Protein AF-A0A8X6VMI2-F1 (afdb_monomer)

Structure (mmCIF, N/CA/C/O backbone):
data_AF-A0A8X6VMI2-F1
#
_entry.id   AF-A0A8X6VMI2-F1
#
loop_
_atom_site.group_PDB
_atom_site.id
_atom_site.type_symbol
_atom_site.label_atom_id
_atom_site.label_alt_id
_atom_site.label_comp_id
_atom_site.label_asym_id
_atom_site.label_entity_id
_atom_site.label_seq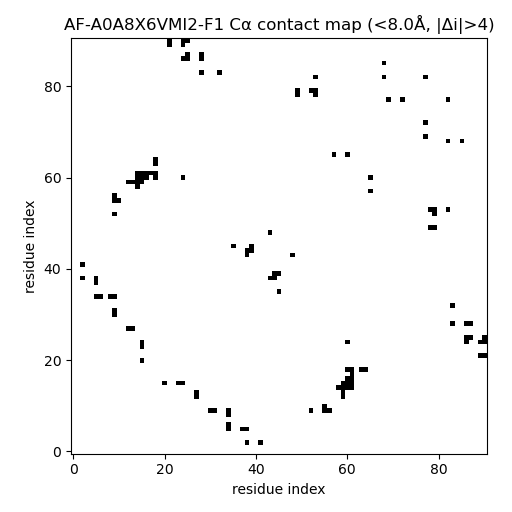_id
_atom_site.pdbx_PDB_ins_code
_atom_site.Cartn_x
_atom_site.Cartn_y
_atom_site.Cartn_z
_atom_site.occupancy
_atom_site.B_iso_or_equiv
_atom_site.auth_seq_id
_atom_site.auth_comp_id
_atom_site.auth_asym_id
_atom_site.auth_atom_id
_atom_site.pdbx_PDB_model_num
ATOM 1 N N . MET A 1 1 ? -16.158 -16.122 6.936 1.00 54.88 1 MET A N 1
ATOM 2 C CA . MET A 1 1 ? -16.547 -14.716 7.184 1.00 54.88 1 MET A CA 1
ATOM 3 C C . MET A 1 1 ? -15.913 -13.872 6.091 1.00 54.88 1 MET A C 1
ATOM 5 O O . MET A 1 1 ? -14.734 -14.078 5.833 1.00 54.88 1 MET A O 1
ATOM 9 N N . LEU A 1 2 ? -16.668 -12.986 5.438 1.00 72.62 2 LEU A N 1
ATOM 10 C CA . LEU A 1 2 ? -16.215 -12.241 4.251 1.00 72.62 2 LEU A CA 1
ATOM 11 C C . LEU A 1 2 ? -14.945 -11.404 4.519 1.00 72.62 2 LEU A C 1
ATOM 13 O O . LEU A 1 2 ? -14.04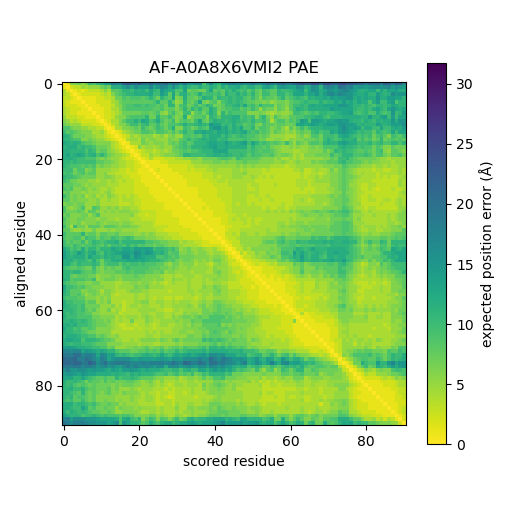1 -11.358 3.693 1.00 72.62 2 LEU A O 1
ATOM 17 N N . ILE A 1 3 ? -14.824 -10.854 5.732 1.00 68.25 3 ILE A N 1
ATOM 18 C CA . ILE A 1 3 ? -13.664 -10.076 6.202 1.00 68.25 3 ILE A CA 1
ATOM 19 C C . ILE A 1 3 ? -12.347 -10.867 6.089 1.00 68.25 3 ILE A C 1
ATOM 21 O O . ILE A 1 3 ? -11.361 -10.340 5.582 1.00 68.25 3 ILE A O 1
ATOM 25 N N . ASN A 1 4 ? -12.327 -12.145 6.490 1.00 68.88 4 ASN A N 1
ATOM 26 C CA . ASN A 1 4 ? -11.108 -12.963 6.424 1.00 68.88 4 ASN A CA 1
ATOM 27 C C . ASN A 1 4 ? -10.649 -13.199 4.984 1.00 68.88 4 ASN A C 1
ATOM 29 O O . ASN A 1 4 ? -9.453 -13.238 4.736 1.00 68.88 4 ASN A O 1
ATOM 33 N N . THR A 1 5 ? -11.574 -13.313 4.028 1.00 76.75 5 THR A N 1
ATOM 34 C CA . THR A 1 5 ? -11.228 -13.453 2.608 1.00 76.75 5 THR A CA 1
ATOM 35 C C . THR A 1 5 ? -10.535 -12.197 2.084 1.00 76.75 5 THR A C 1
ATOM 37 O O . THR A 1 5 ? -9.514 -12.302 1.410 1.00 76.75 5 THR A O 1
ATOM 40 N N . HIS A 1 6 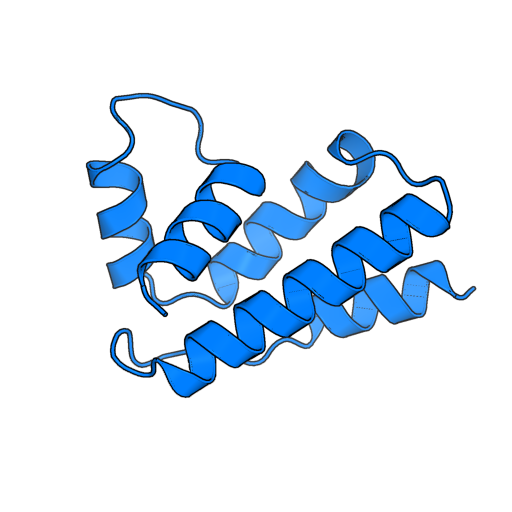? -11.037 -11.013 2.445 1.00 71.69 6 HIS A N 1
ATOM 41 C CA . HIS A 1 6 ? -10.410 -9.745 2.070 1.00 71.69 6 HIS A CA 1
ATOM 42 C C . HIS A 1 6 ? -9.016 -9.583 2.698 1.00 71.69 6 HIS A C 1
ATOM 44 O O . HIS A 1 6 ? -8.063 -9.221 2.008 1.00 71.69 6 HIS A O 1
ATOM 50 N N . LEU A 1 7 ? -8.860 -9.955 3.975 1.00 72.12 7 LEU A N 1
ATOM 51 C CA . LEU A 1 7 ? -7.557 -9.966 4.650 1.00 72.12 7 LEU A CA 1
ATOM 52 C C . LEU A 1 7 ? -6.581 -10.972 4.021 1.00 72.12 7 LEU A C 1
ATOM 54 O O . LEU A 1 7 ? -5.424 -10.636 3.785 1.00 72.12 7 LEU A O 1
ATOM 58 N N . SER A 1 8 ? -7.028 -12.187 3.694 1.00 75.12 8 SER A N 1
ATOM 59 C CA . SER A 1 8 ? -6.193 -13.186 3.015 1.00 75.12 8 SER A CA 1
ATOM 60 C C . SER A 1 8 ? -5.757 -12.736 1.618 1.00 75.12 8 SER A C 1
ATOM 62 O O . SER A 1 8 ? -4.628 -13.008 1.220 1.00 75.12 8 SER A O 1
ATOM 64 N N . ASN A 1 9 ? -6.606 -12.016 0.883 1.00 75.31 9 ASN A N 1
ATOM 65 C CA . ASN A 1 9 ? -6.245 -11.470 -0.427 1.00 75.31 9 ASN A CA 1
ATOM 66 C C . ASN A 1 9 ? -5.181 -10.369 -0.326 1.00 75.31 9 ASN A C 1
ATOM 68 O O . ASN A 1 9 ? -4.287 -10.321 -1.167 1.00 75.31 9 ASN A O 1
ATOM 72 N N . LEU A 1 10 ? -5.242 -9.529 0.715 1.00 72.06 10 LEU A N 1
ATOM 73 C CA . LEU A 1 10 ? -4.191 -8.554 1.029 1.00 72.06 10 LEU A CA 1
ATOM 74 C C . LEU A 1 10 ? -2.877 -9.235 1.442 1.00 72.06 10 LEU A C 1
ATOM 76 O O . LEU A 1 10 ? -1.800 -8.786 1.066 1.00 72.06 10 LEU A O 1
ATOM 80 N N . LEU A 1 11 ? -2.954 -10.343 2.18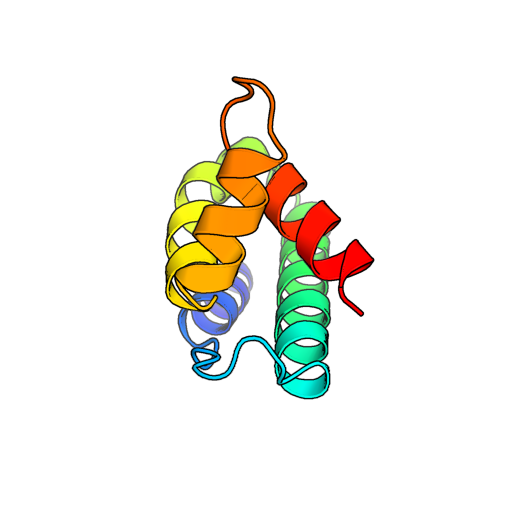0 1.00 68.69 11 LEU A N 1
ATOM 81 C CA . LEU A 1 11 ? -1.779 -11.118 2.596 1.00 68.69 11 LEU A CA 1
ATOM 82 C C . LEU A 1 11 ? -1.088 -11.844 1.430 1.00 68.69 11 LEU A C 1
ATOM 84 O O . LEU A 1 11 ? 0.125 -12.032 1.470 1.00 68.69 11 LEU A O 1
ATOM 88 N N . ASN A 1 12 ? -1.843 -12.226 0.398 1.00 73.12 12 ASN A N 1
ATOM 89 C CA . ASN A 1 12 ? -1.354 -12.962 -0.774 1.00 73.12 12 ASN A CA 1
ATOM 90 C C . ASN A 1 12 ? -0.970 -12.057 -1.957 1.00 73.12 12 ASN A C 1
ATOM 92 O O . ASN A 1 12 ? -0.879 -12.522 -3.098 1.00 73.12 12 ASN A O 1
ATOM 96 N N . LEU A 1 13 ? -0.771 -10.761 -1.715 1.00 74.06 13 LEU A N 1
ATOM 97 C CA . LEU A 1 13 ? -0.233 -9.863 -2.729 1.00 74.06 13 LEU A CA 1
ATOM 98 C C . LEU A 1 13 ? 1.156 -10.352 -3.166 1.00 74.06 13 LEU A C 1
ATOM 100 O O . LEU A 1 13 ? 1.913 -10.921 -2.380 1.00 74.06 13 LEU A O 1
ATOM 104 N N . THR A 1 14 ? 1.442 -10.219 -4.459 1.00 73.06 14 THR A N 1
ATOM 105 C CA . THR A 1 14 ? 2.713 -10.661 -5.032 1.00 73.06 14 THR A CA 1
ATOM 106 C C . THR A 1 14 ? 3.744 -9.552 -4.838 1.00 73.06 14 THR A C 1
ATOM 108 O O . THR A 1 14 ? 3.456 -8.426 -5.249 1.00 73.06 14 THR A O 1
ATOM 111 N N . PRO A 1 15 ? 4.927 -9.843 -4.266 1.00 74.94 15 PRO A N 1
ATOM 112 C CA . PRO A 1 15 ? 5.926 -8.812 -4.043 1.00 74.94 15 PRO A CA 1
ATOM 113 C C . PRO A 1 15 ? 6.446 -8.287 -5.371 1.00 74.94 15 PRO A C 1
ATOM 115 O O . PRO A 1 15 ? 6.870 -9.064 -6.234 1.00 74.94 15 PRO A O 1
ATOM 118 N N . ILE A 1 16 ? 6.458 -6.971 -5.514 1.00 80.12 16 ILE A N 1
ATOM 119 C CA . ILE A 1 16 ? 7.093 -6.301 -6.636 1.00 80.12 16 ILE A CA 1
ATOM 120 C C . ILE A 1 16 ? 8.579 -6.217 -6.307 1.00 80.12 16 ILE A C 1
ATOM 122 O O . ILE A 1 16 ? 8.974 -5.746 -5.244 1.00 80.12 16 ILE A O 1
ATOM 126 N N . ARG A 1 17 ? 9.414 -6.727 -7.212 1.00 75.81 17 ARG A N 1
ATOM 127 C CA . ARG A 1 17 ? 10.878 -6.739 -7.045 1.00 75.81 17 ARG A CA 1
ATOM 128 C C . ARG A 1 17 ? 11.586 -5.690 -7.887 1.00 75.81 17 ARG A C 1
ATOM 130 O O . ARG A 1 17 ? 12.743 -5.396 -7.629 1.00 75.81 17 ARG A O 1
ATOM 137 N N . ASN A 1 18 ? 10.912 -5.170 -8.908 1.00 78.25 18 ASN A N 1
ATOM 138 C CA . ASN A 1 18 ? 11.447 -4.134 -9.772 1.00 78.25 18 ASN A CA 1
ATOM 139 C C . ASN A 1 18 ? 10.723 -2.812 -9.466 1.00 78.25 18 ASN A C 1
ATOM 141 O O . ASN A 1 18 ? 9.523 -2.736 -9.722 1.00 78.25 18 ASN A O 1
ATOM 145 N N . PRO A 1 19 ? 11.413 -1.774 -8.965 1.00 73.94 19 PRO A N 1
ATOM 146 C CA . PRO A 1 19 ? 10.799 -0.475 -8.680 1.00 73.94 19 PRO A CA 1
ATOM 147 C C . PRO A 1 19 ? 10.270 0.241 -9.930 1.00 73.94 19 PRO A C 1
ATOM 149 O O . PRO A 1 19 ? 9.431 1.118 -9.813 1.00 73.94 19 PRO A O 1
ATOM 152 N N . THR A 1 20 ? 10.703 -0.167 -11.126 1.00 78.62 20 THR A N 1
ATOM 153 C CA . THR A 1 20 ? 10.208 0.374 -12.405 1.00 78.62 20 THR A CA 1
ATOM 154 C C . THR A 1 20 ? 9.044 -0.427 -12.999 1.00 78.62 20 THR A C 1
ATOM 156 O O . THR A 1 20 ? 8.584 -0.128 -14.100 1.00 78.62 20 THR A O 1
ATOM 159 N N . ASP A 1 21 ? 8.554 -1.462 -12.306 1.00 82.00 21 ASP A N 1
ATOM 160 C CA . ASP A 1 21 ? 7.371 -2.217 -12.729 1.00 82.00 21 ASP A CA 1
ATOM 161 C C . ASP A 1 21 ? 6.085 -1.448 -12.392 1.00 82.00 21 ASP A C 1
ATOM 163 O O . ASP A 1 21 ? 5.358 -1.777 -11.454 1.00 82.00 21 ASP A O 1
ATOM 167 N N . ILE A 1 22 ? 5.806 -0.412 -13.187 1.00 81.69 22 ILE A N 1
ATOM 168 C CA . ILE A 1 22 ? 4.625 0.455 -13.050 1.00 81.69 22 ILE A CA 1
ATOM 169 C C . ILE A 1 22 ? 3.330 -0.371 -13.101 1.00 81.69 22 ILE A C 1
ATOM 171 O O . ILE A 1 22 ? 2.380 -0.102 -12.369 1.00 81.69 22 ILE A O 1
ATOM 175 N N . VAL A 1 23 ? 3.287 -1.427 -13.922 1.00 83.50 23 VAL A N 1
ATOM 176 C CA . VAL A 1 23 ? 2.117 -2.315 -14.026 1.00 83.50 23 VAL A CA 1
ATOM 177 C C . VAL A 1 23 ? 1.926 -3.112 -12.736 1.00 83.50 23 VAL A C 1
ATOM 179 O O . VAL A 1 23 ? 0.802 -3.230 -12.243 1.00 83.50 23 VAL A O 1
ATOM 182 N N . GLY A 1 24 ? 3.008 -3.644 -12.166 1.00 83.75 24 GLY A N 1
ATOM 183 C CA . GLY A 1 24 ? 3.003 -4.285 -10.854 1.00 83.75 24 GLY A CA 1
ATOM 184 C C . GLY A 1 24 ? 2.523 -3.335 -9.758 1.00 83.75 24 GLY A C 1
ATOM 185 O O . GLY A 1 24 ? 1.608 -3.686 -9.010 1.00 83.75 24 GLY A O 1
ATOM 186 N N . LEU A 1 25 ? 3.083 -2.121 -9.706 1.00 82.31 25 LEU A N 1
ATOM 187 C CA . LEU A 1 25 ? 2.741 -1.092 -8.715 1.00 82.31 25 LEU A CA 1
ATOM 188 C C . LEU A 1 25 ? 1.272 -0.688 -8.816 1.00 82.31 25 LEU A C 1
ATOM 190 O O . LEU A 1 25 ? 0.570 -0.662 -7.804 1.00 82.31 25 LEU A O 1
ATOM 194 N N . LYS A 1 26 ? 0.775 -0.498 -10.041 1.00 83.94 26 LYS A N 1
ATOM 195 C CA . LYS A 1 26 ? -0.637 -0.230 -10.302 1.00 83.94 26 LYS A CA 1
ATOM 196 C C . LYS A 1 26 ? -1.544 -1.348 -9.809 1.00 83.94 26 LYS A C 1
ATOM 198 O O . LYS A 1 26 ? -2.510 -1.087 -9.102 1.00 83.94 26 LYS A O 1
ATOM 203 N N . ASN A 1 27 ? -1.221 -2.598 -10.131 1.00 85.00 27 ASN A N 1
ATOM 204 C CA . ASN A 1 27 ? -2.014 -3.741 -9.682 1.00 85.00 27 ASN A CA 1
ATOM 205 C C . ASN A 1 27 ? -2.007 -3.893 -8.155 1.00 85.00 27 ASN A C 1
ATOM 207 O O . ASN A 1 27 ? -3.015 -4.304 -7.572 1.00 85.00 27 ASN A O 1
ATOM 211 N N . LEU A 1 28 ? -0.881 -3.584 -7.504 1.00 83.69 28 LEU A N 1
ATOM 212 C CA . LEU A 1 28 ? -0.768 -3.582 -6.048 1.00 83.69 28 LEU A CA 1
ATOM 213 C C . LEU A 1 28 ? -1.661 -2.501 -5.433 1.00 83.69 28 LEU A C 1
ATOM 215 O O . LEU A 1 28 ? -2.429 -2.811 -4.521 1.00 83.69 28 LEU A O 1
ATOM 219 N N . TYR A 1 29 ? -1.603 -1.278 -5.965 1.00 84.50 29 TYR A N 1
ATOM 220 C CA . TYR A 1 29 ? -2.451 -0.166 -5.543 1.00 84.50 29 TYR A CA 1
ATOM 221 C C . TYR A 1 29 ? -3.939 -0.481 -5.733 1.00 84.50 29 TYR A C 1
ATOM 223 O O . TYR A 1 29 ? -4.694 -0.457 -4.763 1.00 84.50 29 TYR A O 1
ATOM 231 N N . ASP A 1 30 ? -4.350 -0.865 -6.947 1.00 85.56 30 ASP A N 1
ATOM 232 C CA . ASP A 1 30 ? -5.751 -1.134 -7.290 1.00 85.56 30 ASP A CA 1
ATOM 233 C C . ASP A 1 30 ? -6.332 -2.245 -6.391 1.00 85.56 30 ASP A C 1
ATOM 235 O O . ASP A 1 30 ? -7.469 -2.163 -5.912 1.00 85.56 30 ASP A O 1
ATOM 239 N N . ARG A 1 31 ? -5.539 -3.289 -6.098 1.00 84.19 31 ARG A N 1
ATOM 240 C CA . ARG A 1 31 ? -5.937 -4.343 -5.155 1.00 84.19 31 ARG A CA 1
ATOM 241 C C . ARG A 1 31 ? -6.022 -3.830 -3.724 1.00 84.19 31 ARG A C 1
ATOM 243 O O . ARG A 1 31 ? -7.024 -4.107 -3.070 1.00 84.19 31 ARG A O 1
ATOM 250 N N . ALA A 1 32 ? -5.007 -3.126 -3.228 1.00 82.81 32 ALA A N 1
ATOM 251 C CA . ALA A 1 32 ? -5.008 -2.596 -1.866 1.00 82.81 32 ALA A CA 1
ATOM 252 C C . ALA A 1 32 ? -6.219 -1.679 -1.638 1.00 82.81 32 ALA A C 1
ATOM 254 O O . ALA A 1 32 ? -6.972 -1.880 -0.685 1.00 82.81 32 ALA A O 1
ATOM 255 N N . GLU A 1 33 ? -6.471 -0.758 -2.568 1.00 84.50 33 GLU A N 1
ATOM 256 C CA . GLU A 1 33 ? -7.595 0.171 -2.522 1.00 84.50 33 GLU A CA 1
ATOM 257 C C . GLU A 1 33 ? -8.948 -0.560 -2.546 1.00 84.50 33 GLU A C 1
ATOM 259 O O . GLU A 1 33 ? -9.824 -0.278 -1.725 1.00 84.50 33 GLU A O 1
ATOM 264 N N . MET A 1 34 ? -9.117 -1.556 -3.425 1.00 85.75 34 MET A N 1
ATOM 265 C CA . MET A 1 34 ? -10.343 -2.360 -3.487 1.00 85.75 34 MET A CA 1
ATOM 266 C C . MET A 1 34 ? -10.640 -3.063 -2.157 1.00 85.75 34 MET A C 1
ATOM 268 O O . MET A 1 34 ? -11.791 -3.086 -1.707 1.00 85.75 34 MET A O 1
ATOM 272 N N . GLN A 1 35 ? -9.627 -3.666 -1.530 1.00 78.56 35 GLN A N 1
ATOM 273 C CA . GLN A 1 35 ? -9.824 -4.385 -0.273 1.00 78.56 35 GLN A CA 1
ATOM 274 C C . GLN A 1 35 ? -10.080 -3.418 0.892 1.00 78.56 35 GLN A C 1
ATOM 276 O O . GLN A 1 35 ? -10.954 -3.698 1.708 1.00 78.56 35 GLN A O 1
ATOM 281 N N . ILE A 1 36 ? -9.400 -2.268 0.936 1.00 82.06 36 ILE A N 1
ATOM 282 C CA . ILE A 1 36 ? -9.633 -1.214 1.937 1.00 82.06 36 ILE A CA 1
ATOM 283 C C . ILE A 1 36 ? -11.069 -0.690 1.842 1.00 82.06 36 ILE A C 1
ATOM 285 O O . ILE A 1 36 ? -11.800 -0.759 2.828 1.00 82.06 36 ILE A O 1
ATOM 289 N N . ARG A 1 37 ? -11.527 -0.296 0.647 1.00 84.81 37 ARG A N 1
ATOM 290 C CA . ARG A 1 37 ? -12.917 0.146 0.430 1.00 84.81 37 ARG A CA 1
ATOM 291 C C . ARG A 1 37 ? -13.931 -0.930 0.824 1.00 84.81 37 ARG A C 1
ATOM 293 O O . ARG A 1 37 ? -14.962 -0.626 1.416 1.00 84.81 37 ARG A O 1
ATOM 300 N N . SER A 1 38 ? -13.642 -2.200 0.531 1.00 83.94 38 SER A N 1
ATOM 301 C CA . SER A 1 38 ? -14.513 -3.317 0.929 1.00 83.94 38 SER A CA 1
ATOM 302 C C . SER A 1 38 ? -14.606 -3.456 2.453 1.00 83.94 38 SER A C 1
ATOM 304 O O . SER A 1 38 ? -15.691 -3.689 2.980 1.00 83.94 38 SER A O 1
ATOM 306 N N . LEU A 1 39 ? -13.493 -3.289 3.175 1.00 82.31 39 LEU A N 1
ATOM 307 C CA . LEU A 1 39 ? -13.467 -3.314 4.641 1.00 82.31 39 LEU A CA 1
ATOM 308 C C . LEU A 1 39 ? -14.234 -2.131 5.248 1.00 82.31 39 LEU A C 1
ATOM 310 O O . LEU A 1 39 ? -14.986 -2.327 6.203 1.00 82.31 39 LEU A O 1
ATOM 314 N N . GLU A 1 40 ? -14.108 -0.938 4.667 1.00 83.38 40 GLU A N 1
ATOM 315 C CA . GLU A 1 40 ? -14.855 0.253 5.090 1.00 83.38 40 GLU A CA 1
ATOM 316 C C . GLU A 1 40 ? -16.367 0.082 4.897 1.00 83.38 40 GLU A C 1
ATOM 318 O O . GLU A 1 40 ? -17.139 0.374 5.811 1.00 83.38 40 GLU A O 1
ATOM 323 N N . ILE A 1 41 ? -16.801 -0.470 3.756 1.00 84.88 41 ILE A N 1
ATOM 324 C CA . ILE A 1 41 ? -18.215 -0.797 3.487 1.00 84.88 41 ILE A CA 1
ATOM 325 C C . ILE A 1 41 ? -18.757 -1.803 4.513 1.00 84.88 41 ILE A C 1
ATOM 327 O O . ILE A 1 41 ? -19.918 -1.725 4.913 1.00 84.88 41 ILE A O 1
ATOM 331 N N . LEU A 1 42 ? -17.916 -2.731 4.977 1.00 83.44 42 LEU A N 1
ATOM 332 C CA . LEU A 1 42 ? -18.256 -3.693 6.029 1.00 83.44 42 LEU A CA 1
ATOM 333 C C . LEU A 1 42 ? -18.235 -3.082 7.444 1.00 83.44 42 LEU A C 1
ATOM 335 O O . LEU A 1 42 ? -18.461 -3.798 8.420 1.00 83.44 42 LEU A O 1
ATOM 339 N N . GLY A 1 43 ? -17.987 -1.775 7.569 1.00 80.44 43 GLY A N 1
ATOM 340 C CA . GLY A 1 43 ? -17.990 -1.038 8.832 1.00 80.44 43 GLY A CA 1
ATOM 341 C C . GLY A 1 43 ? -16.695 -1.162 9.636 1.00 80.44 43 GLY A C 1
ATOM 342 O O . GLY A 1 43 ? -16.664 -0.780 10.808 1.00 80.44 43 GLY A O 1
ATOM 343 N N . VAL A 1 44 ? -15.622 -1.692 9.042 1.00 80.44 44 VAL A N 1
ATOM 344 C CA . VAL A 1 44 ? -14.314 -1.767 9.697 1.00 80.44 44 VAL A CA 1
ATOM 345 C C . VAL A 1 44 ? -13.627 -0.408 9.574 1.00 80.44 44 VAL A C 1
ATOM 347 O O . VAL A 1 44 ? -13.457 0.115 8.478 1.00 80.44 44 VAL A O 1
ATOM 350 N N . LYS A 1 45 ? -13.226 0.184 10.702 1.00 76.88 45 LYS A N 1
ATOM 351 C CA . LYS A 1 45 ? -12.550 1.490 10.709 1.00 76.88 45 LYS A CA 1
ATOM 352 C C . LYS A 1 45 ? -11.099 1.366 10.238 1.00 76.88 45 LYS A C 1
ATOM 354 O O 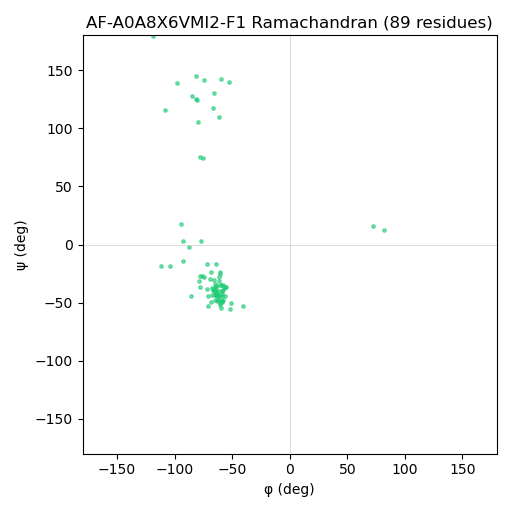. LYS A 1 45 ? -10.400 0.460 10.685 1.00 76.88 45 LYS A O 1
ATOM 359 N N . GLY A 1 46 ? -10.632 2.355 9.470 1.00 69.62 46 GLY A N 1
ATOM 360 C CA . GLY A 1 46 ? -9.245 2.505 9.000 1.00 69.62 46 GLY A CA 1
ATOM 361 C C . GLY A 1 46 ? -8.180 2.167 10.038 1.00 69.62 46 GLY A C 1
ATOM 362 O O . GLY A 1 46 ? -7.355 1.280 9.834 1.00 69.62 46 GLY A O 1
ATOM 363 N N . GLY A 1 47 ? -8.265 2.787 11.216 1.00 72.50 47 GLY A N 1
ATOM 364 C CA . GLY A 1 47 ? -7.306 2.548 12.298 1.00 72.50 47 GLY A CA 1
ATOM 365 C C . GLY A 1 47 ? -7.251 1.100 12.807 1.00 72.50 47 GLY A C 1
ATOM 366 O O . GLY A 1 47 ? -6.224 0.683 13.332 1.00 72.50 47 GLY A O 1
ATOM 367 N N . SER A 1 48 ? -8.316 0.307 12.638 1.00 72.56 48 SER A N 1
ATOM 368 C CA . SER A 1 48 ? -8.365 -1.087 13.099 1.00 72.56 48 SER A CA 1
ATOM 369 C C . SER A 1 48 ? -7.574 -2.046 12.209 1.00 72.56 48 SER A C 1
ATOM 371 O O . SER A 1 48 ? -7.112 -3.071 12.707 1.00 72.56 48 SER A O 1
ATOM 373 N N . TYR A 1 49 ? -7.405 -1.734 10.920 1.00 75.56 49 TYR A N 1
ATOM 374 C CA . TYR A 1 49 ? -6.614 -2.553 9.997 1.00 75.56 49 TYR A CA 1
ATOM 375 C C . TYR A 1 49 ? -5.322 -1.881 9.532 1.00 75.56 49 TYR A C 1
ATOM 377 O O . TYR A 1 49 ? -4.434 -2.610 9.102 1.00 75.56 49 TYR A O 1
ATOM 385 N N . SER A 1 50 ? -5.159 -0.556 9.647 1.00 75.56 50 SER A N 1
ATOM 386 C CA . SER A 1 50 ? -3.925 0.138 9.236 1.00 75.56 50 SER A CA 1
ATOM 387 C C . SER A 1 50 ? -2.679 -0.502 9.839 1.00 75.56 50 SER A C 1
ATOM 389 O O . SER A 1 50 ? -1.789 -0.909 9.103 1.00 75.56 50 SER A O 1
ATOM 391 N N . ASN A 1 51 ? -2.658 -0.732 11.155 1.00 76.75 51 ASN A N 1
ATOM 392 C CA . ASN A 1 51 ? -1.500 -1.336 11.829 1.00 76.75 51 ASN A CA 1
ATOM 393 C C . ASN A 1 51 ? -1.161 -2.750 11.326 1.00 76.75 51 ASN A C 1
ATOM 395 O O . ASN A 1 51 ? -0.016 -3.185 11.429 1.00 76.75 51 ASN A O 1
ATOM 399 N N . LEU A 1 52 ? -2.146 -3.474 10.786 1.00 77.62 52 LEU A N 1
ATOM 400 C CA . LEU A 1 52 ? -1.944 -4.794 10.195 1.00 77.62 52 LEU A CA 1
ATOM 401 C C . LEU A 1 52 ? -1.512 -4.689 8.726 1.00 77.62 52 LEU A C 1
ATOM 403 O O . LEU A 1 52 ? -0.604 -5.399 8.306 1.00 77.62 52 LEU A O 1
ATOM 407 N N . LEU A 1 53 ? -2.155 -3.819 7.943 1.00 77.25 53 LEU A N 1
ATOM 408 C CA . LEU A 1 53 ? -1.956 -3.714 6.498 1.00 77.25 53 LEU A CA 1
ATOM 409 C C . LEU A 1 53 ? -0.686 -2.967 6.111 1.00 77.25 53 LEU A C 1
ATOM 411 O O . LEU A 1 53 ? -0.036 -3.383 5.155 1.00 77.25 53 LEU A O 1
ATOM 415 N N . THR A 1 54 ? -0.299 -1.927 6.852 1.00 80.75 54 THR A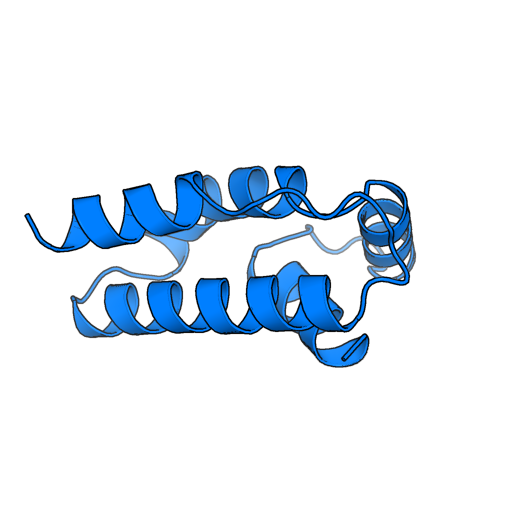 N 1
ATOM 416 C CA . THR A 1 54 ? 0.930 -1.161 6.595 1.00 80.75 54 THR A CA 1
ATOM 417 C C . THR A 1 54 ? 2.160 -2.071 6.472 1.00 80.75 54 THR A C 1
ATOM 419 O O . THR A 1 54 ? 2.791 -2.059 5.414 1.00 80.75 54 THR A O 1
ATOM 422 N N . PRO A 1 55 ? 2.498 -2.936 7.455 1.00 81.06 55 PRO A N 1
ATOM 423 C CA . PRO A 1 55 ? 3.663 -3.813 7.335 1.00 81.06 55 PRO A CA 1
ATOM 424 C C . PRO A 1 55 ? 3.504 -4.905 6.267 1.00 81.06 55 PRO A C 1
ATOM 426 O O . PRO A 1 55 ? 4.509 -5.418 5.778 1.00 81.06 55 PRO A O 1
ATOM 429 N N . ILE A 1 56 ? 2.276 -5.290 5.901 1.00 80.75 56 ILE A N 1
ATOM 430 C CA . ILE A 1 56 ? 2.036 -6.261 4.823 1.00 80.75 56 ILE A CA 1
ATOM 431 C C . ILE A 1 56 ? 2.355 -5.618 3.482 1.00 80.75 56 ILE A C 1
ATOM 433 O O . ILE A 1 56 ? 3.153 -6.172 2.736 1.00 80.75 56 ILE A O 1
ATOM 437 N N . LEU A 1 57 ? 1.773 -4.454 3.192 1.00 79.06 57 LEU A N 1
ATOM 438 C CA . LEU A 1 57 ? 1.983 -3.749 1.931 1.00 79.06 57 LEU A CA 1
ATOM 439 C C . LEU A 1 57 ? 3.433 -3.290 1.782 1.00 79.06 57 LEU A C 1
ATOM 441 O O . LEU A 1 57 ? 4.000 -3.458 0.709 1.00 79.06 57 LEU A O 1
ATOM 445 N N . LEU A 1 58 ? 4.075 -2.844 2.866 1.00 81.12 58 LEU A N 1
ATOM 446 C CA . LEU A 1 58 ? 5.511 -2.556 2.877 1.00 81.12 58 LEU A CA 1
ATOM 447 C C . LEU A 1 58 ? 6.362 -3.754 2.435 1.00 81.12 58 LEU A C 1
ATOM 449 O O . LEU A 1 58 ? 7.342 -3.577 1.730 1.00 81.12 58 LEU A O 1
ATOM 453 N N . LYS A 1 59 ? 5.995 -4.993 2.781 1.00 81.38 59 LYS A N 1
ATOM 454 C CA . LYS A 1 59 ? 6.734 -6.182 2.313 1.00 81.38 59 LYS A CA 1
ATOM 455 C C . LYS A 1 59 ? 6.532 -6.488 0.827 1.00 81.38 59 LYS A C 1
ATOM 457 O O . LYS A 1 59 ? 7.285 -7.286 0.275 1.00 81.38 59 LYS A O 1
ATOM 462 N N . GLN A 1 60 ? 5.504 -5.914 0.206 1.00 81.75 60 GLN A N 1
ATOM 463 C CA . GLN A 1 60 ? 5.193 -6.113 -1.210 1.00 81.75 60 GLN A CA 1
ATOM 464 C C . GLN A 1 60 ? 5.836 -5.059 -2.108 1.00 81.75 60 GLN A C 1
ATOM 466 O O . GLN A 1 60 ? 5.876 -5.248 -3.322 1.00 81.75 60 GLN A O 1
ATOM 471 N N . VAL A 1 61 ? 6.321 -3.962 -1.525 1.00 82.12 61 VAL A N 1
ATOM 472 C CA . VAL A 1 61 ? 6.952 -2.854 -2.239 1.00 82.12 61 VAL A CA 1
ATOM 473 C C . VAL A 1 61 ? 8.480 -3.013 -2.178 1.00 82.12 61 VAL A C 1
ATOM 475 O O . VAL A 1 61 ? 9.013 -3.378 -1.126 1.00 82.12 61 VAL A O 1
ATOM 478 N N . PRO A 1 62 ? 9.209 -2.745 -3.277 1.00 83.69 62 PRO A N 1
ATOM 479 C CA . PRO A 1 62 ? 10.665 -2.697 -3.282 1.00 83.69 62 PRO A CA 1
ATOM 480 C C . PRO A 1 62 ? 11.210 -1.757 -2.206 1.00 83.69 62 PRO A C 1
ATOM 482 O O . PRO A 1 62 ? 10.690 -0.659 -1.995 1.00 83.69 62 PRO A O 1
ATOM 485 N N . SER A 1 63 ? 12.290 -2.168 -1.544 1.00 81.62 63 SER A N 1
ATOM 486 C CA . SER A 1 63 ? 12.911 -1.369 -0.483 1.00 81.62 63 SER A CA 1
ATOM 487 C C . SER A 1 63 ? 13.418 -0.019 -0.989 1.00 81.62 63 SER A C 1
ATOM 489 O O . SER A 1 63 ? 13.413 0.948 -0.235 1.00 81.62 63 SER A O 1
ATOM 491 N N . GLU A 1 64 ? 13.789 0.072 -2.265 1.00 83.62 64 GLU A N 1
ATOM 492 C CA . GLU A 1 64 ? 14.181 1.308 -2.940 1.00 83.62 64 GLU A CA 1
ATOM 493 C C . GLU A 1 64 ? 13.060 2.35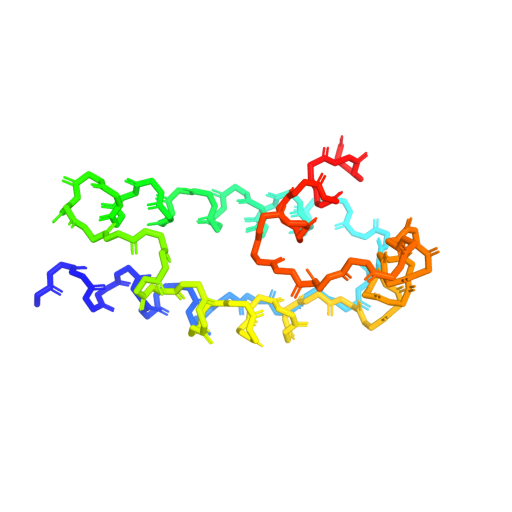5 -2.902 1.00 83.62 64 GLU A C 1
ATOM 495 O O . GLU A 1 64 ? 13.297 3.477 -2.462 1.00 83.62 64 GLU A O 1
ATOM 500 N N . LEU A 1 65 ? 11.829 1.970 -3.260 1.00 81.94 65 LEU A N 1
ATOM 501 C CA . LEU A 1 65 ? 10.673 2.871 -3.215 1.00 81.94 65 LEU A CA 1
ATOM 502 C C . LEU A 1 65 ? 10.335 3.260 -1.774 1.00 81.94 65 LEU A C 1
ATOM 504 O O . LEU A 1 65 ? 10.045 4.414 -1.489 1.00 81.94 65 LEU A O 1
ATOM 508 N N . ILE A 1 66 ? 10.441 2.325 -0.825 1.00 82.06 66 ILE A N 1
ATOM 509 C CA . ILE A 1 66 ? 10.220 2.620 0.601 1.00 82.06 66 ILE A CA 1
ATOM 510 C C . ILE A 1 66 ? 11.226 3.661 1.107 1.00 82.06 66 ILE A C 1
ATOM 512 O O . ILE A 1 66 ? 10.865 4.549 1.881 1.00 82.06 66 ILE A O 1
ATOM 516 N N . LEU A 1 67 ? 12.486 3.573 0.676 1.00 83.56 67 LEU A N 1
ATOM 517 C CA . LEU A 1 67 ? 13.509 4.565 1.004 1.00 83.56 67 LEU A CA 1
ATOM 518 C C . LEU A 1 67 ? 13.198 5.926 0.373 1.00 83.56 67 LEU A C 1
ATOM 520 O O . LEU A 1 67 ? 13.394 6.947 1.030 1.00 83.56 67 LEU A O 1
ATOM 524 N N . GLU A 1 68 ? 12.695 5.962 -0.861 1.00 83.38 68 GLU A N 1
ATOM 525 C CA . GLU A 1 68 ? 12.255 7.203 -1.507 1.00 83.38 68 GLU A CA 1
ATOM 526 C C . GLU A 1 68 ? 11.082 7.851 -0.767 1.00 83.38 68 GLU A C 1
ATOM 528 O O . GLU A 1 68 ? 11.143 9.048 -0.474 1.00 83.38 68 GLU A O 1
ATOM 533 N N . ILE A 1 69 ? 10.081 7.066 -0.349 1.00 78.94 69 ILE A N 1
ATOM 534 C CA . ILE A 1 69 ? 8.954 7.587 0.435 1.00 78.94 69 ILE A CA 1
ATOM 535 C C . ILE A 1 69 ? 9.442 8.176 1.754 1.00 78.94 69 ILE A C 1
ATOM 537 O O . ILE A 1 69 ? 9.128 9.324 2.062 1.00 78.94 69 ILE A O 1
ATOM 541 N N . ASN A 1 70 ? 10.256 7.431 2.506 1.00 80.25 70 ASN A N 1
ATOM 542 C CA . ASN A 1 70 ? 10.793 7.899 3.785 1.00 80.25 70 ASN A CA 1
ATOM 543 C C . ASN A 1 70 ? 11.660 9.158 3.631 1.00 80.25 70 ASN A C 1
ATOM 545 O O . ASN A 1 70 ? 11.684 9.991 4.526 1.00 80.25 70 ASN A O 1
ATOM 549 N N . ARG A 1 71 ? 12.359 9.335 2.501 1.00 81.81 71 ARG A N 1
ATOM 550 C CA . ARG A 1 71 ? 13.110 10.572 2.216 1.00 81.81 71 ARG A CA 1
ATOM 551 C C . ARG A 1 71 ? 12.203 11.743 1.836 1.00 81.81 71 ARG A C 1
ATOM 553 O O . ARG A 1 71 ? 12.593 12.891 2.039 1.00 81.81 71 ARG A O 1
ATOM 560 N N . SER A 1 72 ? 11.038 11.465 1.252 1.00 75.56 72 SER A N 1
ATOM 561 C CA . SER A 1 72 ? 10.047 12.476 0.863 1.00 75.56 72 SER A CA 1
ATOM 562 C C . SER A 1 72 ? 9.205 12.972 2.048 1.00 75.56 72 SER A C 1
ATOM 564 O O . SER A 1 72 ? 8.825 14.143 2.090 1.00 75.56 72 SER A O 1
ATOM 566 N N . GLN A 1 73 ? 8.966 12.104 3.034 1.00 73.00 73 GLN A N 1
ATOM 567 C CA . GLN A 1 73 ? 8.248 12.406 4.268 1.00 73.00 73 GLN A CA 1
ATOM 568 C C . GLN A 1 73 ? 9.210 13.122 5.229 1.00 73.00 73 GLN A C 1
ATOM 570 O O . GLN A 1 73 ? 10.124 12.521 5.788 1.00 73.00 73 GLN A O 1
ATOM 575 N N . LYS A 1 74 ? 9.049 14.439 5.391 1.00 64.69 74 LYS A N 1
ATOM 576 C CA . LYS A 1 74 ? 9.864 15.263 6.302 1.00 64.69 74 LYS A CA 1
ATOM 577 C C . LYS A 1 74 ? 9.447 15.026 7.762 1.00 64.69 74 LYS A C 1
ATOM 579 O O . LYS A 1 74 ? 8.784 15.878 8.342 1.00 64.69 74 LYS A O 1
ATOM 584 N N . ASP A 1 75 ? 9.824 13.876 8.316 1.00 61.00 75 ASP A N 1
ATOM 585 C CA . ASP A 1 75 ? 9.586 13.461 9.711 1.00 61.00 75 ASP A CA 1
ATOM 586 C C . ASP A 1 75 ? 8.131 13.083 10.076 1.00 61.00 75 ASP A C 1
ATOM 588 O O . ASP A 1 75 ? 7.800 12.971 11.257 1.00 61.00 75 ASP A O 1
ATOM 592 N N . GLU A 1 76 ? 7.258 12.844 9.091 1.00 65.50 76 GLU A N 1
ATOM 593 C CA . GLU A 1 76 ? 5.925 12.268 9.336 1.00 65.50 76 GLU A CA 1
ATOM 594 C C . GLU A 1 76 ? 5.990 10.738 9.474 1.00 65.50 76 GLU A C 1
ATOM 596 O O . GLU A 1 76 ? 6.811 10.065 8.845 1.00 65.50 76 GLU A O 1
ATOM 601 N N . GLU A 1 77 ? 5.137 10.184 10.341 1.00 67.81 77 GLU A N 1
ATOM 602 C CA . GLU A 1 77 ? 5.053 8.742 10.561 1.00 67.81 77 GLU A CA 1
ATOM 603 C C . GLU A 1 77 ? 4.519 8.067 9.293 1.00 67.81 77 GLU A C 1
ATOM 605 O O . GLU A 1 77 ? 3.395 8.325 8.862 1.00 67.81 77 GLU A O 1
ATOM 610 N N . PHE A 1 78 ? 5.336 7.200 8.692 1.00 72.44 78 PHE A N 1
ATOM 611 C CA . PHE A 1 78 ? 4.945 6.445 7.510 1.00 72.44 78 PHE A CA 1
ATOM 612 C C . PHE A 1 78 ? 3.745 5.546 7.841 1.00 72.44 78 PHE A C 1
ATOM 614 O O . PHE A 1 78 ? 3.873 4.548 8.558 1.00 72.44 78 PHE A O 1
ATOM 621 N N . ASP A 1 79 ? 2.580 5.882 7.294 1.00 76.38 79 ASP A N 1
ATOM 622 C CA . ASP A 1 79 ? 1.338 5.150 7.506 1.00 76.38 79 ASP A CA 1
ATOM 623 C C . ASP A 1 79 ? 0.766 4.567 6.200 1.00 76.38 79 ASP A C 1
ATOM 625 O O . ASP A 1 79 ? 1.324 4.689 5.105 1.00 76.38 79 ASP A O 1
ATOM 629 N N . LEU A 1 80 ? -0.367 3.870 6.322 1.00 80.12 80 LEU A N 1
ATOM 630 C CA . LEU A 1 80 ? -1.050 3.266 5.179 1.00 80.12 80 LEU A CA 1
ATOM 631 C C . LEU A 1 80 ? -1.468 4.314 4.133 1.00 80.12 80 LEU A C 1
ATOM 633 O O . LEU A 1 80 ? -1.445 4.021 2.938 1.00 80.12 80 LEU A O 1
ATOM 637 N N . SER A 1 81 ? -1.845 5.518 4.568 1.00 79.81 81 SER A N 1
ATOM 638 C CA . SER A 1 81 ? -2.272 6.592 3.670 1.00 79.81 81 SER A CA 1
ATOM 639 C C . SER A 1 81 ? -1.093 7.146 2.879 1.00 79.81 81 SER A C 1
ATOM 641 O O . SER A 1 81 ? -1.209 7.297 1.665 1.00 79.81 81 SER A O 1
ATOM 643 N N . ALA A 1 82 ? 0.047 7.381 3.533 1.00 78.88 82 ALA A N 1
ATOM 644 C CA . ALA A 1 82 ? 1.279 7.825 2.892 1.00 78.88 82 ALA A CA 1
ATOM 645 C C . ALA A 1 82 ? 1.743 6.825 1.822 1.00 78.88 82 ALA A C 1
ATOM 647 O O . ALA A 1 8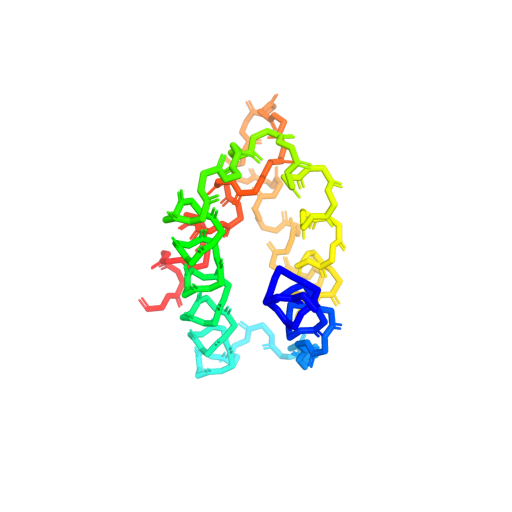2 ? 2.093 7.219 0.708 1.00 78.88 82 ALA A O 1
ATOM 648 N N . LEU A 1 83 ? 1.663 5.521 2.117 1.00 79.81 83 LEU A N 1
ATOM 649 C CA . LEU A 1 83 ? 1.992 4.473 1.151 1.00 79.81 83 LEU A CA 1
ATOM 650 C C . LEU A 1 83 ? 1.065 4.492 -0.072 1.00 79.81 83 LEU A C 1
ATOM 652 O O . LEU A 1 83 ? 1.537 4.431 -1.206 1.00 79.81 83 LEU A O 1
ATOM 656 N N . LEU A 1 84 ? -0.251 4.565 0.142 1.00 82.31 84 LEU A N 1
ATOM 657 C CA . LEU A 1 84 ? -1.219 4.612 -0.956 1.00 82.31 84 LEU A CA 1
ATOM 658 C C . LEU A 1 84 ? -1.057 5.879 -1.796 1.00 82.31 84 LEU A C 1
ATOM 660 O O . LEU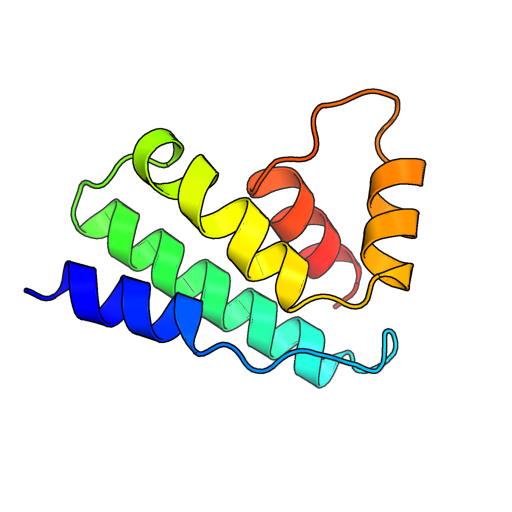 A 1 84 ? -1.143 5.811 -3.019 1.00 82.31 84 LEU A O 1
ATOM 664 N N . GLN A 1 85 ? -0.801 7.019 -1.156 1.00 82.88 85 GLN A N 1
ATOM 665 C CA . GLN A 1 85 ? -0.582 8.282 -1.847 1.00 82.88 85 GLN A CA 1
ATOM 666 C C . GLN A 1 85 ? 0.675 8.230 -2.716 1.00 82.88 85 GLN A C 1
ATOM 668 O O . GLN A 1 85 ? 0.624 8.654 -3.864 1.00 82.88 85 GLN A O 1
ATOM 673 N N . PHE A 1 86 ? 1.773 7.665 -2.212 1.00 80.75 86 PHE A N 1
ATOM 674 C CA . PHE A 1 86 ? 2.980 7.487 -3.014 1.00 80.75 86 PHE A CA 1
ATOM 675 C C . PHE A 1 86 ? 2.753 6.557 -4.203 1.00 80.75 86 PHE A C 1
ATOM 677 O O . PHE A 1 86 ? 3.078 6.916 -5.329 1.00 80.75 86 PHE A O 1
ATOM 684 N N . LEU A 1 87 ? 2.148 5.387 -3.973 1.00 78.31 87 LEU A N 1
ATOM 685 C CA . LEU A 1 87 ? 1.852 4.454 -5.059 1.00 78.31 87 LEU A CA 1
ATOM 686 C C . LEU A 1 87 ? 0.982 5.113 -6.131 1.00 78.31 87 LEU A C 1
ATOM 688 O O . LEU A 1 87 ? 1.213 4.881 -7.306 1.00 78.31 87 LEU A O 1
ATOM 692 N N . HIS A 1 88 ? 0.031 5.964 -5.745 1.00 80.94 88 HIS A N 1
ATOM 693 C CA . HIS A 1 88 ? -0.781 6.726 -6.691 1.00 80.94 88 HIS A CA 1
ATOM 694 C C . HIS A 1 88 ? 0.018 7.761 -7.504 1.00 80.94 88 HIS A C 1
ATOM 696 O O . HIS A 1 88 ? -0.359 8.044 -8.635 1.00 80.94 88 HIS A O 1
ATOM 702 N N . LEU A 1 89 ? 1.088 8.334 -6.943 1.00 78.81 89 LEU A N 1
ATOM 703 C CA . LEU A 1 89 ? 1.937 9.323 -7.620 1.00 78.81 89 LEU A CA 1
ATOM 704 C C . LEU A 1 89 ? 2.915 8.697 -8.627 1.00 78.81 89 LEU A C 1
ATOM 706 O O . LEU A 1 89 ? 3.303 9.369 -9.578 1.00 78.81 89 LEU A O 1
ATOM 710 N N . GLU A 1 90 ? 3.303 7.438 -8.420 1.00 69.38 90 GLU A N 1
ATOM 711 C CA . GLU A 1 90 ? 4.244 6.696 -9.277 1.00 69.38 90 GLU A CA 1
ATOM 712 C C . GLU A 1 90 ? 3.572 5.965 -10.465 1.00 69.38 90 GLU A C 1
ATOM 714 O O . GLU A 1 90 ? 4.261 5.315 -11.256 1.00 69.38 90 GLU A O 1
ATOM 719 N N . ILE A 1 91 ? 2.236 6.029 -10.594 1.00 67.25 91 ILE A N 1
ATOM 720 C CA . ILE A 1 91 ? 1.442 5.362 -11.653 1.00 67.25 91 ILE A CA 1
ATOM 721 C C . ILE A 1 91 ? 1.003 6.347 -12.741 1.00 67.25 91 ILE A C 1
ATOM 723 O O . ILE A 1 91 ? 0.547 7.459 -12.398 1.00 67.25 91 ILE A O 1
#

Mean predicted aligned error: 6.7 Å

Sequence (91 aa):
MLINTHLSNLLNLTPIRNPTDIVGLKNLYDRAEMQIRSLEILGVKGGSYSNLLTPILLKQVPSELILEINRSQKDEEFDLSALLQFLHLEI

InterPro domains:
  IPR005312 Domain of unknown function DUF1759 [PF03564] (2-75)

Nearest PDB structures (foldseek):
  6gza-assembly1_A  TM=5.426E-01  e=1.120E-01  Murine leukemia virus
  6gza-assembly1_B  TM=4.865E-01  e=1.928E-01  Murine leukemia virus
  6hwx-assembly1_A  TM=5.422E-01  e=2.941E-01  Murine leukemia virus
  6hww-assembly1_A  TM=4.781E-01  e=3.318E-01  Murine leukemia virus

Secondary structure (DSSP, 8-state):
-HHHHHHHHHHTPPPP--TT-HHHHHHHHHHHHHHHHHHHHTT--HHHHHHHHHHHHHHHS-HHHHHHHHHHSSS----HHHHHHHHHH--

Solvent-accessible surface area (backbone atoms only — not comparable to full-atom values): 5351 Å² total; per-residue (Å²): 112,73,66,59,55,47,52,51,54,62,70,65,58,75,62,41,81,54,83,82,41,45,70,55,50,43,54,51,46,57,49,53,51,53,44,51,54,52,39,45,74,72,67,48,56,66,80,80,46,35,83,61,47,37,66,50,54,55,69,29,45,30,67,68,54,55,51,51,51,59,69,68,40,88,84,59,81,89,43,51,64,58,52,52,52,50,51,60,70,70,92

pLDDT: mean 77.96, std 5.97, range [54.88, 85.75]

Foldseek 3Di:
DVLVVLVVQLLPQAADADQLPLVSLVVNLVSVVVSVVVCVVVVHDPVNCFVVNVVSSVRRYHVVLVVVLVVVPPPDDDTPVSSSVSSVVSD

Radius of gyration: 12.89 Å; Cα contacts (8 Å, |Δi|>4): 67; chains: 1; bounding box: 32×30×27 Å

Organism: Trichonephila clavipes (NCBI:txid2585209)